Protein AF-A0A0R1HQG4-F1 (afdb_monomer_lite)

Sequence (70 aa):
MKKLIAAITVILWLAAVVIIVVAATHHELLTLIPVFADNRPQGRLGWTLTAAMVVLIISLLVHSNGHHIK

Foldseek 3Di:
DLVVLVVVLVVLVVVLVVVCVVCVVVVNNVVCPPCDDPNDGDDPNVVSVVVSVVSVVVSVVVVVVVVVPD

Radius of gyration: 15.1 Å; chains: 1; bounding box: 42×19×37 Å
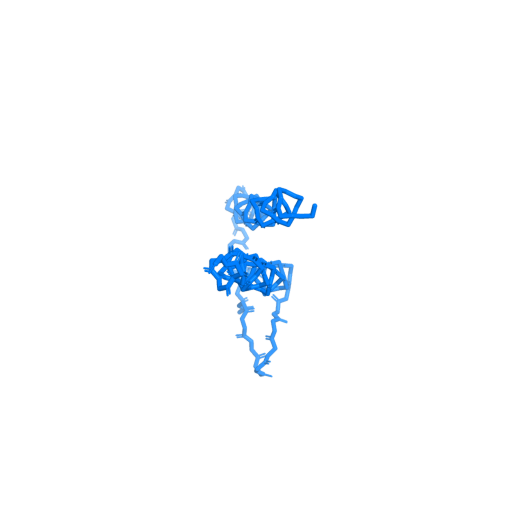
Structure (mmCIF, N/CA/C/O backbone):
data_AF-A0A0R1HQG4-F1
#
_entry.id   AF-A0A0R1HQG4-F1
#
loop_
_atom_site.group_PDB
_atom_site.id
_atom_site.type_symbol
_atom_site.label_atom_id
_atom_site.label_alt_id
_atom_site.label_comp_id
_atom_site.label_asym_id
_atom_site.label_entity_id
_atom_site.label_seq_id
_atom_site.pdbx_PDB_ins_code
_atom_site.Cartn_x
_atom_site.Cartn_y
_atom_site.Cartn_z
_atom_site.occupancy
_atom_site.B_iso_or_equiv
_atom_site.auth_seq_id
_atom_site.auth_comp_id
_atom_site.auth_asym_id
_atom_site.auth_atom_id
_atom_site.pdbx_PDB_model_num
ATOM 1 N N . MET A 1 1 ? -7.025 -0.524 21.592 1.00 70.75 1 MET A N 1
ATOM 2 C CA . MET A 1 1 ? -7.283 -1.196 20.295 1.00 70.75 1 MET A CA 1
ATOM 3 C C . MET A 1 1 ? -7.504 -0.215 19.145 1.00 70.75 1 MET A C 1
ATOM 5 O O . MET A 1 1 ? -6.700 -0.233 18.229 1.00 70.75 1 MET A O 1
ATOM 9 N N . LYS A 1 2 ? -8.485 0.702 19.200 1.00 74.94 2 LYS A N 1
ATOM 10 C CA . LYS A 1 2 ? -8.766 1.653 18.095 1.00 74.94 2 LYS A CA 1
ATOM 11 C C . LYS A 1 2 ? -7.546 2.474 17.632 1.00 74.94 2 LYS A C 1
ATOM 13 O O . LYS A 1 2 ? -7.232 2.502 16.451 1.00 74.94 2 LYS A O 1
ATOM 18 N N . LYS A 1 3 ? -6.809 3.068 18.582 1.00 81.00 3 LYS A N 1
ATOM 19 C CA . LYS A 1 3 ? -5.586 3.850 18.307 1.00 81.00 3 LYS A CA 1
ATOM 20 C C . LYS A 1 3 ? -4.450 3.009 17.704 1.00 81.00 3 LYS A C 1
ATOM 22 O O . LYS A 1 3 ? -3.692 3.514 16.890 1.00 81.00 3 LYS A O 1
ATOM 27 N N . LEU A 1 4 ? -4.358 1.731 18.087 1.00 86.44 4 LEU A N 1
ATOM 28 C CA . LEU A 1 4 ? -3.334 0.813 17.583 1.00 86.44 4 LEU A CA 1
ATOM 29 C C . LEU A 1 4 ? -3.610 0.431 16.124 1.00 86.44 4 LEU A C 1
ATOM 31 O O . LEU A 1 4 ? -2.707 0.500 15.304 1.00 86.44 4 LEU A O 1
ATOM 35 N N . ILE A 1 5 ? -4.862 0.091 15.794 1.00 87.12 5 ILE A N 1
ATOM 36 C CA . ILE A 1 5 ? -5.259 -0.246 14.418 1.00 87.12 5 ILE A CA 1
ATOM 37 C C . ILE A 1 5 ? -5.024 0.956 13.498 1.00 87.12 5 ILE A C 1
ATOM 39 O O . ILE A 1 5 ? -4.408 0.799 12.451 1.00 87.12 5 ILE A O 1
ATOM 43 N N . ALA A 1 6 ? -5.415 2.160 13.928 1.00 85.88 6 ALA A N 1
ATOM 44 C CA . ALA A 1 6 ? -5.160 3.384 13.173 1.00 85.88 6 ALA A CA 1
ATOM 45 C C . ALA A 1 6 ? -3.657 3.637 12.946 1.00 85.88 6 ALA A C 1
ATOM 47 O O . ALA A 1 6 ? -3.257 3.972 11.833 1.00 85.88 6 ALA A O 1
ATOM 48 N N . ALA A 1 7 ? -2.815 3.427 13.965 1.00 89.62 7 ALA A N 1
ATOM 49 C CA . ALA A 1 7 ? -1.365 3.549 13.820 1.00 89.62 7 ALA A CA 1
ATOM 50 C C . ALA A 1 7 ? -0.799 2.533 12.811 1.00 89.62 7 ALA A C 1
ATOM 52 O O . ALA A 1 7 ? -0.006 2.904 11.950 1.00 89.62 7 ALA A O 1
ATOM 53 N N . ILE A 1 8 ? -1.252 1.275 12.861 1.00 90.81 8 ILE A N 1
ATOM 54 C CA . ILE A 1 8 ? -0.844 0.231 11.907 1.00 90.81 8 ILE A CA 1
ATOM 55 C C . ILE A 1 8 ? -1.286 0.591 10.483 1.00 90.81 8 ILE A C 1
ATOM 57 O O . ILE A 1 8 ? -0.499 0.429 9.552 1.00 90.81 8 ILE A O 1
ATOM 61 N N . THR A 1 9 ? -2.499 1.127 10.299 1.00 89.38 9 THR A N 1
ATOM 62 C CA . THR A 1 9 ? -2.967 1.615 8.992 1.00 89.38 9 THR A CA 1
ATOM 63 C C . THR A 1 9 ? -2.005 2.653 8.419 1.00 89.38 9 THR A C 1
ATOM 65 O O . THR A 1 9 ? -1.591 2.530 7.268 1.00 89.38 9 THR A O 1
ATOM 68 N N . VAL A 1 10 ? -1.610 3.649 9.218 1.00 92.00 10 VAL A N 1
ATOM 69 C CA . VAL A 1 10 ? -0.672 4.696 8.782 1.00 92.00 10 VAL A CA 1
ATOM 70 C C . VAL A 1 10 ? 0.692 4.101 8.427 1.00 92.00 10 VAL A C 1
ATOM 72 O O . VAL A 1 10 ? 1.241 4.430 7.379 1.00 92.00 10 VAL A O 1
ATOM 75 N N . ILE A 1 11 ? 1.218 3.185 9.245 1.00 94.62 11 ILE A N 1
ATOM 76 C CA . ILE A 1 11 ? 2.510 2.527 8.991 1.00 94.62 11 ILE A CA 1
ATOM 77 C C . ILE A 1 11 ? 2.488 1.7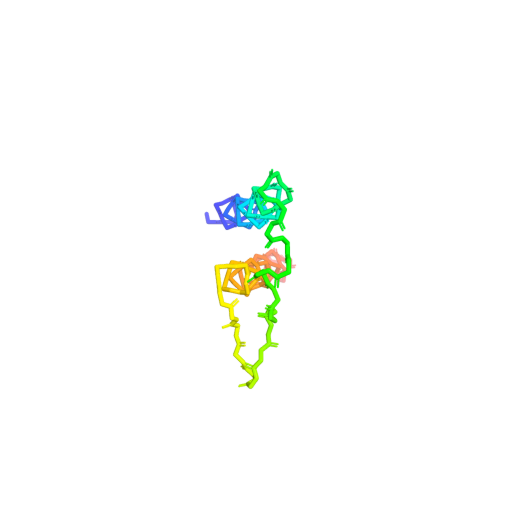39 7.674 1.00 94.62 11 ILE A C 1
ATOM 79 O O . ILE A 1 11 ? 3.443 1.822 6.905 1.00 94.62 11 ILE A O 1
ATOM 83 N N . LEU A 1 12 ? 1.409 1.007 7.380 1.00 92.75 12 LEU A N 1
ATOM 84 C CA . LEU A 1 12 ? 1.288 0.240 6.135 1.00 92.75 12 LEU A CA 1
ATOM 85 C C . LEU A 1 12 ? 1.264 1.143 4.896 1.00 92.75 12 LEU A C 1
ATOM 87 O O . LEU A 1 12 ? 1.890 0.823 3.887 1.00 92.75 12 LEU A O 1
ATOM 91 N N . TRP A 1 13 ? 0.599 2.295 4.986 1.00 94.12 13 TRP A N 1
ATOM 92 C CA . TRP A 1 13 ? 0.621 3.293 3.918 1.00 94.12 13 TRP A CA 1
ATOM 93 C C . TRP A 1 13 ? 2.001 3.921 3.733 1.00 94.12 13 TRP A C 1
ATOM 95 O O . TRP A 1 13 ? 2.466 4.042 2.601 1.00 94.12 13 TRP A O 1
ATOM 105 N N . LEU A 1 14 ? 2.692 4.255 4.826 1.00 95.56 14 LEU A N 1
ATOM 106 C CA . LEU A 1 14 ? 4.070 4.745 4.762 1.00 95.56 14 LEU A CA 1
ATOM 107 C C . LEU A 1 14 ? 5.006 3.700 4.144 1.00 95.56 14 LEU A C 1
ATOM 109 O O . LEU A 1 14 ? 5.830 4.045 3.302 1.00 95.56 14 LEU A O 1
ATOM 113 N N . ALA A 1 15 ? 4.843 2.422 4.488 1.00 94.06 15 ALA A N 1
ATOM 114 C CA . ALA A 1 15 ? 5.607 1.336 3.884 1.00 94.06 15 ALA A CA 1
ATOM 115 C C . ALA A 1 15 ? 5.366 1.233 2.368 1.00 94.06 15 ALA A C 1
ATOM 117 O O . ALA A 1 15 ? 6.324 1.076 1.613 1.00 94.06 15 ALA A O 1
ATOM 118 N N . ALA A 1 16 ? 4.119 1.381 1.903 1.00 93.06 16 ALA A N 1
ATOM 119 C CA . ALA A 1 16 ? 3.814 1.408 0.471 1.00 93.06 16 ALA A CA 1
ATOM 120 C C . ALA A 1 16 ? 4.520 2.575 -0.243 1.00 93.06 16 ALA A C 1
ATOM 122 O O . ALA A 1 16 ? 5.123 2.375 -1.298 1.00 93.06 16 ALA A O 1
ATOM 123 N N . VAL A 1 17 ? 4.513 3.771 0.359 1.00 95.75 17 VAL A N 1
ATOM 124 C CA . VAL A 1 17 ? 5.232 4.943 -0.169 1.00 95.75 17 VAL A CA 1
ATOM 125 C C . VAL A 1 17 ? 6.734 4.677 -0.241 1.00 95.75 17 VAL A C 1
ATOM 127 O O . VAL A 1 17 ? 7.343 4.936 -1.274 1.00 95.75 17 VAL A O 1
ATOM 130 N N . VAL A 1 18 ? 7.334 4.111 0.810 1.00 95.62 18 VAL A N 1
ATOM 131 C CA . VAL A 1 18 ? 8.767 3.773 0.828 1.00 95.62 18 VAL A CA 1
ATOM 132 C C . VAL A 1 18 ? 9.121 2.790 -0.289 1.00 95.62 18 VAL A C 1
ATOM 134 O O . VAL A 1 18 ? 10.113 3.007 -0.978 1.00 95.62 18 VAL A O 1
ATOM 137 N N . ILE A 1 19 ? 8.310 1.751 -0.523 1.00 93.06 19 ILE A N 1
ATOM 138 C CA . ILE A 1 19 ? 8.534 0.793 -1.621 1.00 93.06 19 ILE A CA 1
ATOM 139 C C . ILE A 1 19 ? 8.565 1.512 -2.977 1.00 93.06 19 ILE A C 1
ATOM 141 O O . ILE A 1 19 ? 9.452 1.249 -3.788 1.00 93.06 19 ILE A O 1
ATOM 145 N N . ILE A 1 20 ? 7.630 2.438 -3.209 1.00 93.50 20 ILE A N 1
ATOM 146 C CA . ILE A 1 20 ? 7.562 3.215 -4.453 1.00 93.50 20 ILE A CA 1
ATOM 147 C C . ILE A 1 20 ? 8.777 4.137 -4.587 1.00 93.50 20 ILE A C 1
ATOM 149 O O . ILE A 1 20 ? 9.403 4.163 -5.643 1.00 93.50 20 ILE A O 1
ATOM 153 N N . VAL A 1 21 ? 9.137 4.865 -3.525 1.00 96.12 21 VAL A N 1
ATOM 154 C CA . VAL A 1 21 ? 10.289 5.780 -3.526 1.00 96.12 21 VAL A CA 1
ATOM 155 C C . VAL A 1 21 ? 11.584 5.019 -3.801 1.00 96.12 21 VAL A C 1
ATOM 157 O O . VAL A 1 21 ? 12.363 5.445 -4.645 1.00 96.12 21 VAL A O 1
ATOM 160 N N . VAL A 1 22 ? 11.797 3.871 -3.155 1.00 95.31 22 VAL A N 1
ATOM 161 C CA . VAL A 1 22 ? 12.985 3.037 -3.385 1.00 95.31 22 VAL A CA 1
ATOM 162 C C . VAL A 1 22 ? 13.026 2.526 -4.825 1.00 95.31 22 VAL A C 1
ATOM 164 O O . VAL A 1 22 ? 14.065 2.611 -5.470 1.00 95.31 22 VAL A O 1
ATOM 167 N N . ALA A 1 23 ? 11.914 2.039 -5.373 1.00 92.25 23 ALA A N 1
ATOM 168 C CA . ALA A 1 23 ? 11.890 1.612 -6.770 1.00 92.25 23 ALA A CA 1
ATOM 169 C C . ALA A 1 23 ? 12.122 2.784 -7.743 1.00 92.25 23 ALA A C 1
ATOM 171 O O . ALA A 1 23 ? 12.760 2.601 -8.777 1.00 92.25 23 ALA A O 1
ATOM 172 N N . ALA A 1 24 ? 11.659 3.993 -7.406 1.00 94.19 24 ALA A N 1
ATOM 173 C CA . ALA A 1 24 ? 11.928 5.204 -8.180 1.00 94.19 24 ALA A CA 1
ATOM 174 C C . ALA A 1 24 ? 13.416 5.558 -8.194 1.00 94.19 24 ALA A C 1
A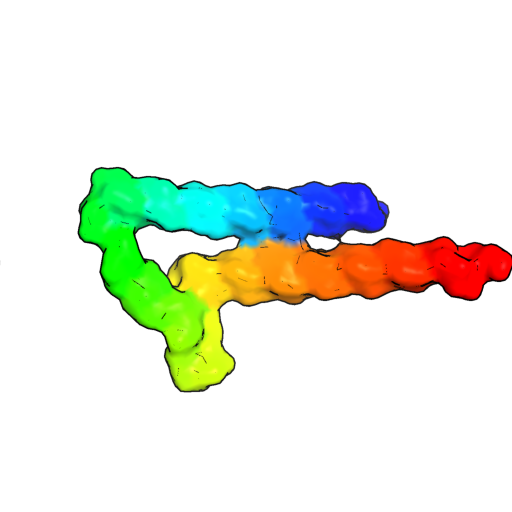TOM 176 O O . ALA A 1 24 ? 13.961 5.820 -9.264 1.00 94.19 24 ALA A O 1
ATOM 177 N N . THR A 1 25 ? 14.086 5.525 -7.037 1.00 96.31 25 THR A N 1
ATOM 178 C CA . THR A 1 25 ? 15.517 5.855 -6.947 1.00 96.31 25 THR A CA 1
ATOM 179 C C . THR A 1 25 ? 16.410 4.836 -7.649 1.00 96.31 25 THR A C 1
ATOM 181 O O . THR A 1 25 ? 17.501 5.194 -8.078 1.00 96.31 25 THR A O 1
ATOM 184 N N . HIS A 1 26 ? 15.947 3.594 -7.805 1.00 95.12 26 HIS A N 1
ATOM 185 C CA . HIS A 1 26 ? 16.663 2.540 -8.528 1.00 95.12 26 HIS A CA 1
ATOM 186 C C . HIS A 1 26 ? 16.238 2.417 -10.001 1.00 95.12 26 HIS A C 1
ATOM 188 O O . HIS A 1 26 ? 16.727 1.537 -10.697 1.00 95.12 26 HIS A O 1
ATOM 194 N N . HIS A 1 27 ? 15.343 3.281 -10.500 1.00 92.12 27 HIS A N 1
ATOM 195 C CA . HIS A 1 27 ? 14.750 3.183 -11.845 1.00 92.12 27 HIS A CA 1
ATOM 196 C C . HIS A 1 27 ? 14.016 1.853 -12.128 1.00 92.12 27 HIS A C 1
ATOM 198 O O . HIS A 1 27 ? 13.760 1.497 -13.276 1.00 92.12 27 HIS A O 1
ATOM 204 N N . GLU A 1 28 ? 13.594 1.149 -11.079 1.00 92.25 28 GLU A N 1
ATOM 205 C CA . GLU A 1 28 ? 12.932 -0.157 -11.131 1.00 92.25 28 GLU A CA 1
ATOM 206 C C . GLU A 1 28 ? 11.409 -0.048 -10.944 1.00 92.25 28 GLU A C 1
ATOM 208 O O . GLU A 1 28 ? 10.746 -1.020 -10.592 1.00 92.25 28 GLU A O 1
ATOM 213 N N . LEU A 1 29 ? 10.799 1.117 -11.186 1.00 88.69 29 LEU A N 1
ATOM 214 C CA . LEU A 1 29 ? 9.349 1.314 -11.005 1.00 88.69 29 LEU A CA 1
ATOM 215 C C . LEU A 1 29 ? 8.500 0.308 -11.787 1.00 88.69 29 LEU A C 1
ATOM 217 O O . LEU A 1 29 ? 7.471 -0.147 -11.294 1.00 88.69 29 LEU A O 1
ATOM 221 N N . LEU A 1 30 ? 8.950 -0.079 -12.982 1.00 89.88 30 LEU A N 1
ATOM 222 C CA . LEU A 1 30 ? 8.255 -1.062 -13.812 1.00 89.88 30 LEU A CA 1
ATOM 223 C C . LEU A 1 30 ? 8.326 -2.486 -13.242 1.00 89.88 30 LEU A C 1
ATOM 225 O O . LEU A 1 30 ? 7.537 -3.332 -13.633 1.00 89.88 30 LEU A O 1
ATOM 229 N N . THR A 1 31 ? 9.219 -2.757 -12.289 1.00 88.75 31 THR A N 1
ATOM 230 C CA . THR A 1 31 ? 9.271 -4.053 -11.590 1.00 88.75 31 THR A CA 1
ATOM 231 C C . THR A 1 31 ? 8.191 -4.181 -10.513 1.00 88.75 31 THR A C 1
ATOM 233 O O . THR A 1 31 ? 7.903 -5.281 -10.047 1.00 88.75 31 THR A O 1
ATOM 236 N N . LEU A 1 32 ? 7.574 -3.061 -10.113 1.00 87.19 32 LEU A N 1
ATOM 237 C CA . LEU A 1 32 ? 6.461 -3.051 -9.165 1.00 87.19 32 LEU A CA 1
ATOM 238 C C . LEU A 1 32 ? 5.126 -3.422 -9.820 1.00 87.19 32 LEU A C 1
ATOM 240 O O . LEU A 1 32 ? 4.158 -3.681 -9.102 1.00 87.19 32 LEU A O 1
ATOM 244 N N . ILE A 1 33 ? 5.063 -3.429 -11.156 1.00 91.06 33 ILE A N 1
ATOM 245 C CA . ILE A 1 33 ? 3.892 -3.866 -11.913 1.00 91.06 33 ILE A CA 1
ATOM 246 C C . ILE A 1 33 ? 4.088 -5.300 -12.440 1.00 91.06 33 ILE A C 1
ATOM 248 O O . ILE A 1 33 ? 5.205 -5.681 -12.782 1.00 91.06 33 ILE A O 1
ATOM 252 N N . PRO A 1 34 ? 3.009 -6.093 -12.549 1.00 89.38 34 PRO A N 1
ATOM 253 C CA . PRO A 1 34 ? 1.646 -5.771 -12.127 1.00 89.38 34 PRO A CA 1
ATOM 254 C C . PRO A 1 34 ? 1.510 -5.761 -10.598 1.00 89.38 34 PRO A C 1
ATOM 256 O O . PRO A 1 34 ? 2.107 -6.579 -9.912 1.00 89.38 34 PRO A O 1
ATOM 259 N N . VAL A 1 35 ? 0.696 -4.847 -10.062 1.00 90.38 35 VAL A N 1
ATOM 260 C CA . VAL A 1 35 ? 0.375 -4.797 -8.619 1.00 90.38 35 VAL A CA 1
ATOM 261 C C . VAL A 1 35 ? -0.675 -5.859 -8.261 1.00 90.38 35 VAL A C 1
ATOM 263 O O . VAL A 1 35 ? -0.647 -6.439 -7.175 1.00 90.38 35 VAL A O 1
ATOM 266 N N . PHE A 1 36 ? -1.579 -6.141 -9.202 1.00 91.44 36 PHE A N 1
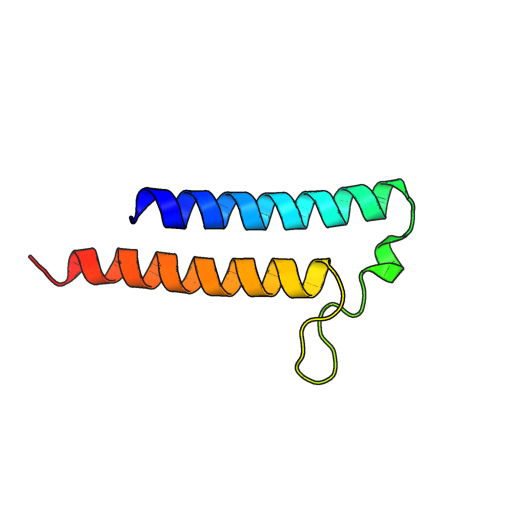ATOM 267 C CA . PHE A 1 36 ? -2.586 -7.196 -9.133 1.00 91.44 36 PHE A CA 1
ATOM 268 C C . PHE A 1 36 ? -2.607 -7.960 -10.458 1.00 91.44 36 PHE A C 1
ATOM 270 O O . PHE A 1 36 ? -2.663 -7.343 -11.520 1.00 91.44 36 PHE A O 1
ATOM 277 N N . ALA A 1 37 ? -2.580 -9.289 -10.388 1.00 94.00 37 ALA A N 1
ATOM 278 C CA . ALA A 1 37 ? -2.738 -10.184 -11.535 1.00 94.00 37 ALA A CA 1
ATOM 279 C C . ALA A 1 37 ? -3.420 -11.479 -11.077 1.00 94.00 37 ALA A C 1
ATOM 281 O O . ALA A 1 37 ? -3.190 -11.919 -9.948 1.00 94.00 37 ALA A O 1
ATOM 282 N N . ASP A 1 38 ? -4.275 -12.059 -11.924 1.00 92.69 38 ASP A N 1
ATOM 283 C CA . ASP A 1 38 ? -5.014 -13.305 -11.652 1.00 92.69 38 ASP A CA 1
ATOM 284 C C . ASP A 1 38 ? -5.799 -13.283 -10.327 1.00 92.69 38 ASP A C 1
ATOM 286 O O . ASP A 1 38 ? -5.799 -14.240 -9.549 1.00 92.69 38 ASP A O 1
ATOM 290 N N . ASN A 1 39 ? -6.443 -12.144 -10.040 1.00 90.38 39 ASN A N 1
ATOM 291 C CA . ASN A 1 39 ? -7.172 -11.864 -8.796 1.00 90.38 39 ASN A CA 1
ATOM 292 C C . ASN A 1 39 ? -6.322 -12.021 -7.523 1.00 90.38 39 ASN A C 1
ATOM 294 O O . ASN A 1 39 ? -6.852 -12.285 -6.441 1.00 90.38 39 ASN A O 1
ATOM 298 N N . ARG A 1 40 ? -4.999 -11.855 -7.631 1.00 92.31 40 ARG A N 1
ATOM 299 C CA . ARG A 1 40 ? -4.074 -11.939 -6.502 1.00 92.31 40 ARG A CA 1
ATOM 300 C C . ARG A 1 40 ? -3.166 -10.713 -6.436 1.00 92.31 40 ARG A C 1
ATOM 302 O O . ARG A 1 40 ? -2.763 -10.193 -7.480 1.00 92.31 40 ARG A O 1
ATOM 309 N N . PRO A 1 41 ? -2.829 -10.244 -5.223 1.00 94.94 41 PRO A N 1
ATOM 310 C CA . PRO A 1 41 ? -1.796 -9.236 -5.050 1.00 94.94 41 PRO A CA 1
ATOM 311 C C . PRO A 1 41 ? -0.444 -9.800 -5.480 1.00 94.94 41 PRO A C 1
ATOM 313 O O . PRO A 1 41 ? -0.113 -10.945 -5.164 1.00 94.94 41 PRO A O 1
ATOM 316 N N . GLN A 1 42 ? 0.338 -8.991 -6.185 1.00 95.38 42 GLN A N 1
ATOM 317 C CA . GLN A 1 42 ? 1.626 -9.391 -6.738 1.00 95.38 42 GLN A CA 1
ATOM 318 C C . GLN A 1 42 ? 2.758 -8.545 -6.158 1.00 95.38 42 GLN A C 1
ATOM 320 O O . GLN A 1 42 ? 2.626 -7.339 -5.932 1.00 95.38 42 GLN A O 1
ATOM 325 N N . GLY A 1 43 ? 3.891 -9.205 -5.909 1.00 92.19 43 GLY A N 1
ATOM 326 C CA . GLY A 1 43 ? 5.095 -8.567 -5.389 1.00 92.19 43 GLY A CA 1
ATOM 327 C C . GLY A 1 43 ? 4.916 -7.895 -4.023 1.00 92.19 43 GLY A C 1
ATOM 328 O O . GLY A 1 43 ? 3.880 -7.982 -3.363 1.00 92.19 43 GLY A O 1
ATOM 329 N N . ARG A 1 44 ? 5.966 -7.201 -3.577 1.00 91.06 44 ARG A N 1
ATOM 330 C CA . ARG A 1 44 ? 5.964 -6.516 -2.274 1.00 91.06 44 ARG A CA 1
ATOM 331 C C . ARG A 1 44 ? 4.882 -5.434 -2.215 1.00 91.06 44 ARG A C 1
ATOM 333 O O . ARG A 1 44 ? 4.122 -5.390 -1.256 1.00 91.06 44 ARG A O 1
ATOM 340 N N . LEU A 1 45 ? 4.763 -4.620 -3.266 1.00 93.00 45 LEU A N 1
ATOM 341 C CA . LEU A 1 45 ? 3.806 -3.514 -3.311 1.00 93.00 45 LEU A CA 1
ATOM 342 C C . LEU A 1 45 ? 2.346 -3.989 -3.262 1.00 93.00 45 LEU A C 1
ATOM 344 O O . LEU A 1 45 ? 1.567 -3.447 -2.478 1.00 93.00 45 LEU A O 1
ATOM 348 N N . GLY A 1 46 ? 1.972 -5.002 -4.052 1.00 93.00 46 GLY A N 1
ATOM 349 C CA . GLY A 1 46 ? 0.598 -5.507 -4.087 1.00 93.00 46 GLY A CA 1
ATOM 350 C C . GLY A 1 46 ? 0.147 -6.062 -2.740 1.00 93.00 46 GLY A C 1
ATOM 351 O O . GLY A 1 46 ? -0.935 -5.717 -2.254 1.00 93.00 46 GLY A O 1
ATOM 352 N N . TRP A 1 47 ? 0.995 -6.859 -2.081 1.00 94.44 47 TRP A N 1
ATOM 353 C CA . TRP A 1 47 ? 0.699 -7.380 -0.743 1.00 94.44 47 TRP A CA 1
ATOM 354 C C . TRP A 1 47 ? 0.632 -6.275 0.316 1.00 94.44 47 TRP A C 1
ATOM 356 O O . TRP A 1 47 ? -0.291 -6.282 1.133 1.00 94.44 47 TRP A O 1
ATOM 366 N N . THR A 1 48 ? 1.539 -5.292 0.282 1.00 94.44 48 THR A N 1
ATOM 367 C CA . THR A 1 48 ? 1.503 -4.151 1.212 1.00 94.44 48 THR A CA 1
ATOM 368 C C . THR A 1 48 ? 0.230 -3.318 1.044 1.00 94.44 48 THR A C 1
ATOM 370 O O . THR A 1 48 ? -0.412 -2.999 2.043 1.00 94.44 48 THR A O 1
ATOM 373 N N . LEU A 1 49 ? -0.189 -3.020 -0.190 1.00 93.75 49 LEU A N 1
ATOM 374 C CA . LEU A 1 49 ? -1.432 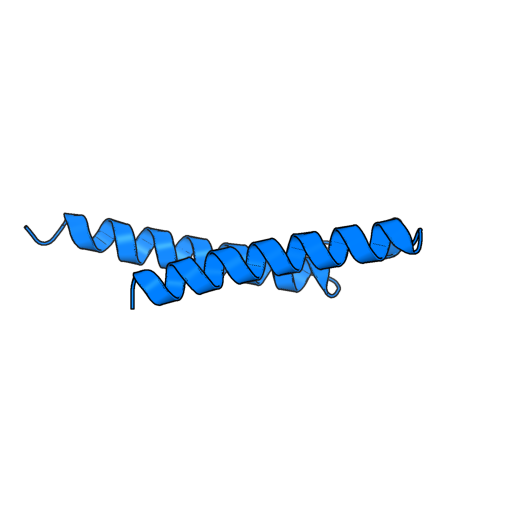-2.286 -0.462 1.00 93.75 49 LEU A CA 1
ATOM 375 C C . LEU A 1 49 ? -2.675 -3.070 -0.036 1.00 93.75 49 LEU A C 1
ATOM 377 O O . LEU A 1 49 ? -3.601 -2.502 0.542 1.00 93.75 49 LEU A O 1
ATOM 381 N N . THR A 1 50 ? -2.682 -4.383 -0.267 1.00 95.62 50 THR A N 1
ATOM 382 C CA . THR A 1 50 ? -3.790 -5.251 0.151 1.00 95.62 50 THR A CA 1
ATOM 383 C C . THR A 1 50 ? -3.919 -5.273 1.671 1.00 95.62 50 THR A C 1
ATOM 385 O O . THR A 1 50 ? -5.010 -5.068 2.201 1.00 95.62 50 THR A O 1
ATOM 388 N N . ALA A 1 51 ? -2.806 -5.439 2.390 1.00 93.00 51 ALA A N 1
ATOM 389 C CA . ALA A 1 51 ? -2.795 -5.370 3.847 1.00 93.00 51 ALA A CA 1
ATOM 390 C C . ALA A 1 51 ? -3.248 -3.990 4.352 1.00 93.00 51 ALA A C 1
ATOM 392 O O . ALA A 1 51 ? -4.076 -3.914 5.261 1.00 93.00 51 ALA A O 1
ATOM 393 N N . ALA A 1 52 ? -2.766 -2.901 3.739 1.00 93.06 52 ALA A N 1
ATOM 394 C CA . ALA A 1 52 ? -3.178 -1.540 4.082 1.00 93.06 52 ALA A CA 1
ATOM 395 C C . ALA A 1 52 ? -4.697 -1.354 3.941 1.00 93.06 52 ALA A C 1
ATOM 397 O O . ALA A 1 52 ? -5.334 -0.810 4.844 1.00 93.06 52 ALA A O 1
ATOM 398 N N . MET A 1 53 ? -5.286 -1.859 2.852 1.00 93.81 53 MET A N 1
ATOM 399 C CA . MET A 1 53 ? -6.732 -1.819 2.621 1.00 93.81 53 MET A CA 1
ATOM 400 C C . MET A 1 53 ? -7.519 -2.639 3.638 1.00 93.81 53 MET A C 1
ATOM 402 O O . MET A 1 53 ? -8.476 -2.131 4.218 1.00 93.81 53 MET A O 1
ATOM 406 N N . VAL A 1 54 ? -7.111 -3.882 3.902 1.00 94.25 54 VAL A N 1
ATOM 407 C CA . VAL A 1 54 ? -7.795 -4.741 4.879 1.00 94.25 54 VAL A CA 1
ATOM 408 C C . VAL A 1 54 ? -7.782 -4.095 6.265 1.00 94.25 54 VAL A C 1
ATOM 410 O O . VAL A 1 54 ? -8.822 -4.002 6.918 1.00 94.25 54 VAL A O 1
ATOM 413 N N . VAL A 1 55 ? -6.629 -3.584 6.706 1.00 92.31 55 VAL A N 1
ATOM 414 C CA . VAL A 1 55 ? -6.513 -2.929 8.016 1.00 92.31 55 VAL A CA 1
ATOM 415 C C . VAL A 1 55 ? -7.303 -1.618 8.054 1.00 92.31 55 VAL A C 1
ATOM 417 O O . VAL A 1 55 ? -7.918 -1.321 9.077 1.00 92.31 55 VAL A O 1
ATOM 420 N N . LEU A 1 56 ? -7.349 -0.851 6.960 1.00 90.50 56 LEU A N 1
ATOM 421 C CA . LEU A 1 56 ? -8.193 0.343 6.858 1.00 90.50 56 LEU A CA 1
ATOM 422 C C . LEU A 1 56 ? -9.678 -0.005 7.025 1.00 90.50 56 LEU A C 1
ATOM 424 O O . LEU A 1 56 ? -10.355 0.630 7.830 1.00 90.50 56 LEU A O 1
ATOM 428 N N . ILE A 1 57 ? -10.172 -1.033 6.330 1.00 91.25 57 ILE A N 1
ATOM 429 C CA . ILE A 1 57 ? -11.566 -1.487 6.444 1.00 91.25 57 ILE A CA 1
ATOM 430 C C . ILE A 1 57 ? -11.875 -1.891 7.889 1.00 91.25 57 ILE A C 1
ATOM 432 O O . ILE A 1 57 ? -12.859 -1.425 8.461 1.00 91.25 57 ILE A O 1
ATOM 436 N N . ILE A 1 58 ? -11.006 -2.685 8.522 1.00 89.75 58 ILE A N 1
ATOM 437 C CA . ILE A 1 58 ? -11.162 -3.070 9.934 1.00 89.75 58 ILE A CA 1
ATOM 438 C C . ILE A 1 58 ? -11.187 -1.828 10.836 1.00 89.75 58 ILE A C 1
ATOM 440 O O . ILE A 1 58 ? -12.029 -1.731 11.729 1.00 89.75 58 ILE A O 1
ATOM 444 N N . SER A 1 59 ? -10.298 -0.860 10.596 1.00 85.94 59 SER A N 1
ATOM 445 C CA . SER A 1 59 ? -10.240 0.399 11.347 1.00 85.94 59 SER A CA 1
ATOM 446 C C . SER A 1 59 ? -11.557 1.174 11.261 1.00 85.94 59 SER A C 1
ATOM 448 O O . SER A 1 59 ? -12.097 1.592 12.289 1.00 85.94 59 SER A O 1
ATOM 450 N N . LEU A 1 60 ? -12.114 1.302 10.053 1.00 86.62 60 LEU A N 1
ATOM 451 C CA . LEU A 1 60 ? -13.383 1.988 9.803 1.00 86.62 60 LEU A CA 1
ATOM 452 C C . LEU A 1 60 ? -14.559 1.272 10.475 1.00 86.62 60 LEU A C 1
ATOM 454 O O . LEU A 1 60 ? -15.362 1.921 11.146 1.00 86.62 60 LEU A O 1
ATOM 458 N N . LEU A 1 61 ? -14.631 -0.058 10.380 1.00 86.81 61 LEU A N 1
ATOM 459 C CA . LEU A 1 61 ? -15.682 -0.849 11.028 1.00 86.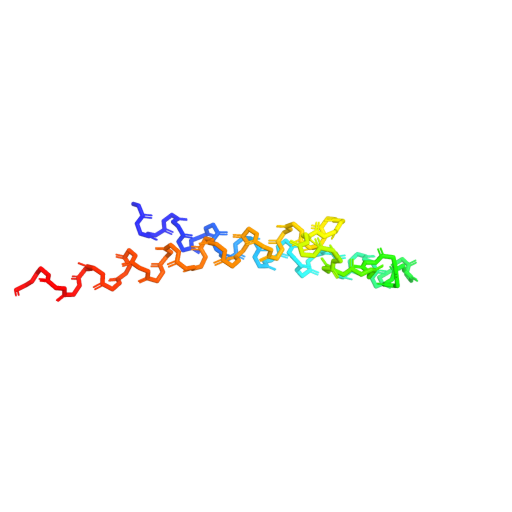81 61 LEU A CA 1
ATOM 460 C C . LEU A 1 61 ? -15.629 -0.708 12.555 1.00 86.81 61 LEU A C 1
ATOM 462 O O . LEU A 1 61 ? -16.637 -0.398 13.191 1.00 86.81 61 LEU A O 1
ATOM 466 N N . VAL A 1 62 ? -14.441 -0.843 13.148 1.00 85.25 62 VAL A N 1
ATOM 467 C CA . VAL A 1 62 ? -14.222 -0.680 14.596 1.00 85.25 62 VAL A CA 1
ATOM 468 C C . VAL A 1 62 ? -14.524 0.749 15.067 1.00 85.25 62 VAL A C 1
ATOM 470 O O . VAL A 1 62 ? -14.966 0.957 16.205 1.00 85.25 62 VAL A O 1
ATOM 473 N N . HIS A 1 63 ? -14.281 1.750 14.219 1.00 78.25 63 HIS A N 1
ATOM 474 C CA . HIS A 1 63 ? -14.651 3.129 14.504 1.00 78.25 63 HIS A CA 1
ATOM 475 C C . HIS A 1 63 ? -16.176 3.318 14.462 1.00 78.25 63 HIS A C 1
ATOM 477 O O . HIS A 1 63 ? -16.739 3.805 15.443 1.00 78.25 63 HIS A O 1
ATOM 483 N N . SER A 1 64 ? -16.841 2.852 13.397 1.00 73.62 64 SER A N 1
ATOM 484 C CA . SER A 1 64 ? -18.293 2.988 13.187 1.00 73.62 64 SER A CA 1
ATOM 485 C C . SER A 1 64 ? -19.135 2.289 14.264 1.00 73.62 64 SER A C 1
ATOM 487 O O . SER A 1 64 ? -20.080 2.875 14.788 1.00 73.62 64 SER A O 1
ATOM 489 N N . ASN A 1 65 ? -18.721 1.102 14.723 1.00 65.75 65 ASN A N 1
ATOM 490 C CA . ASN A 1 65 ? -19.396 0.372 15.804 1.00 65.75 65 ASN A CA 1
ATOM 491 C C . ASN A 1 65 ? -19.301 1.081 17.167 1.00 65.75 65 ASN A C 1
ATOM 493 O O . ASN A 1 65 ? -20.014 0.730 18.101 1.00 65.75 65 ASN A O 1
ATOM 497 N N . GLY A 1 66 ? -18.439 2.095 17.308 1.00 57.59 66 GLY A N 1
ATOM 498 C CA . GLY A 1 66 ? -18.416 2.955 18.491 1.00 57.59 66 GLY A CA 1
ATOM 499 C C . GLY A 1 66 ? -19.567 3.962 18.569 1.00 57.59 66 GLY A C 1
ATOM 500 O O . GLY A 1 66 ? -19.743 4.554 19.628 1.00 57.59 66 GLY A O 1
ATOM 501 N N . HIS A 1 67 ? -20.315 4.170 17.480 1.00 53.44 67 HIS A N 1
ATOM 502 C CA . HIS A 1 67 ? -21.418 5.134 17.410 1.00 53.44 67 HIS A CA 1
ATOM 503 C C . HIS A 1 67 ? -22.805 4.518 17.654 1.00 53.44 67 HIS A C 1
ATOM 505 O O . HIS A 1 67 ? -23.724 5.253 17.992 1.00 53.44 67 HIS A O 1
ATOM 511 N N . HIS A 1 68 ? -22.951 3.194 17.530 1.00 52.31 68 HIS A N 1
ATOM 512 C CA . HIS A 1 68 ? -24.224 2.482 17.729 1.00 52.31 68 HIS A CA 1
ATOM 513 C C . HIS A 1 68 ? -24.481 2.021 19.174 1.00 52.31 68 HIS A C 1
ATOM 515 O O . HIS A 1 68 ? -25.540 1.472 19.457 1.00 52.31 68 HIS A O 1
ATOM 521 N N . ILE A 1 69 ? -23.530 2.239 20.088 1.00 51.28 69 ILE A N 1
ATOM 522 C CA . ILE A 1 69 ? -23.681 1.954 21.521 1.00 51.28 69 ILE A CA 1
ATOM 523 C C . ILE A 1 69 ? -23.668 3.291 22.268 1.00 51.28 69 ILE A C 1
ATOM 525 O O . ILE A 1 69 ? -22.685 3.647 22.920 1.00 51.28 69 ILE A O 1
ATOM 529 N N . LYS A 1 70 ? -24.727 4.077 22.092 1.00 42.75 70 LYS A N 1
ATOM 530 C CA . LYS A 1 70 ? -25.097 5.187 22.970 1.00 42.75 70 LYS A CA 1
ATOM 531 C C . LYS A 1 70 ? -26.606 5.232 23.093 1.00 42.75 70 LYS A C 1
ATOM 533 O O . LYS A 1 70 ? -27.262 5.052 22.045 1.00 42.75 70 LYS A O 1
#

Organism: NCBI:txid1302272

Secondary structure (DSSP, 8-state):
-HHHHHHHHHHHHHHHHHHHHHHHHTT-GGGG--SEETTEE-HHHHHHHHHHHHHHHHHHHHHHTTTS--

pLDDT: mean 87.5, std 11.65, range [42.75, 96.31]